Protein AF-A0A9E0ZKR3-F1 (afdb_monomer)

Solvent-accessible surface area (backbone atoms only — not comparable to full-atom values): 5680 Å² total; per-residue (Å²): 132,83,58,62,67,63,50,49,53,52,52,55,58,46,59,75,73,46,92,83,54,74,49,79,42,66,52,90,96,52,89,63,71,48,78,49,55,81,80,74,66,54,71,72,56,47,52,51,52,49,56,61,50,46,55,60,51,49,58,48,50,38,58,77,69,65,58,80,54,66,69,66,48,47,55,51,50,52,52,52,51,52,52,52,53,49,60,69,69,67,68,126

Mean predicted aligned error: 5.06 Å

Radius of gyration: 15.45 Å; Cα contacts (8 Å, |Δi|>4): 37; chains: 1; bounding box: 32×39×39 Å

Sequence (92 aa):
MMDLDKFGEFMNDFLKKEEVCMLVKLPEGTLEAEVEDNIGAGSVMQFYFLIQAFESIGKQMRSDMEIKEKNDWELVVDGLLKMLRKDLLEVE

Nearest PDB structures (foldseek):
  5dym-assembly1_A-2  TM=3.040E-01  e=4.730E+00  Clostridioides difficile R20291

Structure (mmCIF, N/CA/C/O backbone):
data_AF-A0A9E0ZKR3-F1
#
_entry.id   AF-A0A9E0ZKR3-F1
#
loop_
_atom_site.group_PDB
_atom_site.id
_atom_site.type_symbol
_atom_site.label_atom_id
_atom_site.label_alt_id
_atom_site.label_comp_id
_atom_site.label_asym_id
_atom_site.label_entity_id
_atom_site.label_seq_id
_atom_site.pdbx_PDB_ins_code
_atom_site.Cartn_x
_atom_site.Cartn_y
_atom_site.Cartn_z
_atom_site.occupancy
_atom_site.B_iso_or_equiv
_atom_site.auth_seq_id
_atom_site.auth_comp_id
_atom_site.auth_asym_id
_atom_site.auth_atom_id
_atom_site.pdbx_PDB_model_num
ATOM 1 N N . MET A 1 1 ? 3.959 -17.884 16.365 1.00 53.41 1 MET A N 1
ATOM 2 C CA . MET A 1 1 ? 4.351 -17.125 15.161 1.00 53.41 1 MET A CA 1
ATOM 3 C C . MET A 1 1 ? 3.223 -17.299 14.165 1.00 53.41 1 MET A C 1
ATOM 5 O O . MET A 1 1 ? 2.789 -18.432 13.995 1.00 53.41 1 MET A O 1
ATOM 9 N N . MET A 1 2 ? 2.661 -16.211 13.641 1.00 57.72 2 MET A N 1
ATOM 10 C CA . MET A 1 2 ? 1.574 -16.300 12.664 1.00 57.72 2 MET A CA 1
ATOM 11 C C . MET A 1 2 ? 2.147 -16.878 11.368 1.00 57.72 2 MET A C 1
ATOM 13 O O . MET A 1 2 ? 3.216 -16.451 10.937 1.00 57.72 2 MET A O 1
ATOM 17 N N . ASP A 1 3 ? 1.483 -17.875 10.796 1.00 82.75 3 ASP A N 1
ATOM 18 C CA . ASP A 1 3 ? 1.827 -18.394 9.474 1.00 82.75 3 ASP A CA 1
ATOM 19 C C . ASP A 1 3 ? 1.383 -17.345 8.444 1.00 82.75 3 ASP A C 1
ATOM 21 O O . ASP A 1 3 ? 0.191 -17.222 8.153 1.00 82.75 3 ASP A O 1
ATOM 25 N N . LEU A 1 4 ? 2.328 -16.507 8.005 1.00 77.88 4 LEU A N 1
ATOM 26 C CA . LEU A 1 4 ? 2.055 -15.362 7.132 1.00 77.88 4 LEU A CA 1
ATOM 27 C C . LEU A 1 4 ? 1.515 -15.792 5.766 1.00 77.88 4 LEU A C 1
ATOM 29 O O . LEU A 1 4 ? 0.716 -15.059 5.187 1.00 77.88 4 LEU A O 1
ATOM 33 N N . ASP A 1 5 ? 1.883 -16.984 5.296 1.00 79.88 5 ASP A N 1
ATOM 34 C CA . ASP A 1 5 ? 1.398 -17.518 4.026 1.00 79.88 5 ASP A CA 1
ATOM 35 C C . ASP A 1 5 ? -0.096 -17.844 4.134 1.00 79.88 5 ASP A C 1
ATOM 37 O O . ASP A 1 5 ? -0.906 -17.344 3.352 1.00 79.88 5 ASP A O 1
ATOM 41 N N . LYS A 1 6 ? -0.498 -18.574 5.185 1.00 84.06 6 LYS A N 1
ATOM 42 C CA . LYS A 1 6 ? -1.922 -18.859 5.449 1.00 84.06 6 LYS A CA 1
ATOM 43 C C . LYS A 1 6 ? -2.732 -17.600 5.745 1.00 84.06 6 LYS A C 1
ATOM 45 O O . LYS A 1 6 ? -3.897 -17.512 5.360 1.00 84.06 6 LYS A O 1
ATOM 50 N N . PHE A 1 7 ? -2.136 -16.631 6.440 1.00 83.38 7 PHE A N 1
ATOM 51 C CA . PHE A 1 7 ? -2.767 -15.334 6.669 1.00 83.38 7 PHE A CA 1
ATOM 52 C C . PHE A 1 7 ? -3.007 -14.605 5.341 1.00 83.38 7 PHE A C 1
ATOM 54 O O . PHE A 1 7 ? -4.108 -14.114 5.103 1.00 83.38 7 PHE A O 1
ATOM 61 N N . GLY A 1 8 ? -2.018 -14.599 4.445 1.00 83.12 8 GLY A N 1
ATOM 62 C CA . GLY A 1 8 ? -2.144 -14.010 3.118 1.00 83.12 8 GLY A CA 1
ATOM 63 C C . GLY A 1 8 ? -3.229 -14.673 2.269 1.00 83.12 8 GLY A C 1
ATOM 64 O O . GLY A 1 8 ? -4.028 -13.974 1.653 1.00 83.12 8 GLY A O 1
ATOM 65 N N . GLU A 1 9 ? -3.313 -16.003 2.269 1.00 87.06 9 GLU A N 1
ATOM 66 C CA . GLU A 1 9 ? -4.381 -16.734 1.571 1.00 87.06 9 GLU A CA 1
ATOM 67 C C . GLU A 1 9 ? -5.773 -16.354 2.090 1.00 87.06 9 GLU A C 1
ATOM 69 O O . GLU A 1 9 ? -6.659 -16.016 1.302 1.00 87.06 9 GLU A O 1
ATOM 74 N N . PHE A 1 10 ? -5.949 -16.332 3.413 1.00 87.06 10 PHE A N 1
ATOM 75 C CA . PHE A 1 10 ? -7.208 -15.930 4.039 1.00 87.06 10 PHE A CA 1
ATOM 76 C C . PHE A 1 10 ? -7.608 -14.497 3.663 1.00 87.06 10 PHE A C 1
ATOM 78 O O . PHE A 1 10 ? -8.756 -14.246 3.294 1.00 87.06 10 PHE A O 1
ATOM 85 N N . MET A 1 11 ? -6.660 -13.561 3.723 1.00 86.38 11 MET A N 1
ATOM 86 C CA . MET A 1 11 ? -6.910 -12.158 3.400 1.00 86.38 11 MET A CA 1
ATOM 87 C C . MET A 1 11 ? -7.253 -11.953 1.921 1.00 86.38 11 MET A C 1
ATOM 89 O O . MET A 1 11 ? -8.145 -11.169 1.598 1.00 86.38 11 MET A O 1
ATOM 93 N N . ASN A 1 12 ? -6.604 -12.694 1.022 1.00 85.19 12 ASN A N 1
ATOM 94 C CA . ASN A 1 12 ? -6.946 -12.697 -0.400 1.00 85.19 12 ASN A CA 1
ATOM 95 C C . ASN A 1 12 ? -8.382 -13.178 -0.639 1.00 85.19 12 ASN A C 1
ATOM 97 O O . ASN A 1 12 ? -9.105 -12.597 -1.446 1.00 85.19 12 ASN A O 1
ATOM 101 N N . ASP A 1 13 ? -8.813 -14.230 0.053 1.00 88.81 13 ASP A N 1
ATOM 102 C CA . ASP A 1 13 ? -10.179 -14.737 -0.071 1.00 88.81 13 ASP A CA 1
ATOM 103 C C . ASP A 1 13 ? -11.222 -13.802 0.547 1.00 88.81 13 ASP A C 1
ATOM 105 O O . ASP A 1 13 ? -12.342 -13.723 0.036 1.00 88.81 13 ASP A O 1
ATOM 109 N N . PHE A 1 14 ? -10.860 -13.077 1.606 1.00 88.12 14 PHE A N 1
ATOM 110 C CA . PHE A 1 14 ? -11.678 -12.014 2.185 1.00 88.12 14 PHE A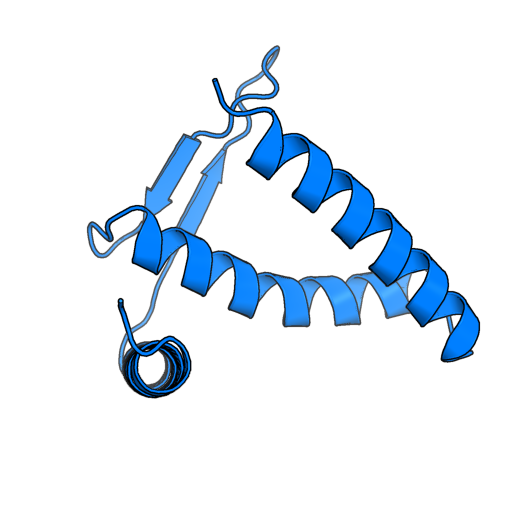 CA 1
ATOM 111 C C . PHE A 1 14 ? -11.888 -10.865 1.187 1.00 88.12 14 PHE A C 1
ATOM 113 O O . PHE A 1 14 ? -13.027 -10.527 0.871 1.00 88.12 14 PHE A O 1
ATOM 120 N N . LEU A 1 15 ? -10.808 -10.333 0.605 1.00 86.44 15 LEU A N 1
ATOM 121 C CA . LEU A 1 15 ? -10.850 -9.207 -0.341 1.00 86.44 15 LEU A CA 1
ATOM 122 C C . LEU A 1 15 ? -11.595 -9.507 -1.648 1.00 86.44 15 LEU A C 1
ATOM 124 O O . LEU A 1 15 ? -12.045 -8.594 -2.330 1.00 86.44 15 LEU A O 1
ATOM 128 N N . LYS A 1 16 ? -11.740 -10.783 -2.019 1.00 88.06 16 LYS A N 1
ATOM 129 C CA . LYS A 1 16 ? -12.565 -11.183 -3.172 1.00 88.06 16 LYS A CA 1
ATOM 130 C C . LYS A 1 16 ? -14.067 -11.120 -2.893 1.00 88.06 16 LYS A C 1
ATOM 132 O O . LYS A 1 16 ? -14.848 -11.170 -3.840 1.00 88.06 16 LYS A O 1
ATOM 137 N N . LYS A 1 17 ? -14.471 -11.124 -1.622 1.00 90.56 17 LYS A N 1
ATOM 138 C CA . LYS A 1 17 ? -15.874 -11.217 -1.195 1.00 90.56 17 LYS A CA 1
ATOM 139 C C . LYS A 1 17 ? -16.392 -9.906 -0.629 1.00 90.56 17 LYS A C 1
ATOM 141 O O . LYS A 1 17 ? -17.566 -9.608 -0.809 1.00 90.56 17 LYS A O 1
ATOM 146 N N . GLU A 1 18 ? -15.518 -9.152 0.024 1.00 88.38 18 GLU A N 1
ATOM 147 C CA . GLU A 1 18 ? -15.864 -7.921 0.719 1.00 88.38 18 GLU A CA 1
ATOM 148 C C . GLU A 1 18 ? -15.259 -6.706 0.016 1.00 88.38 18 GLU A C 1
ATOM 150 O O . GLU A 1 18 ? -14.100 -6.718 -0.401 1.00 88.38 18 GLU A O 1
ATOM 155 N N . GLU A 1 19 ? -16.042 -5.634 -0.078 1.00 89.88 19 GLU A N 1
ATOM 156 C CA . GLU A 1 19 ? -15.544 -4.338 -0.524 1.00 89.88 19 GLU A CA 1
ATOM 157 C C . GLU A 1 19 ? -14.888 -3.614 0.655 1.00 89.88 19 GLU A C 1
ATOM 159 O O . GLU A 1 19 ? -15.544 -3.242 1.634 1.00 89.88 19 GLU A O 1
ATOM 164 N N . VAL A 1 20 ? -13.575 -3.411 0.554 1.00 90.38 20 VAL A N 1
ATOM 165 C CA . VAL A 1 20 ? -12.796 -2.665 1.541 1.00 90.38 20 VAL A CA 1
ATOM 166 C C . VAL A 1 20 ? -12.475 -1.287 0.988 1.00 90.38 20 VAL A C 1
ATOM 168 O O . VAL A 1 20 ? -11.773 -1.150 -0.013 1.00 90.38 20 VAL A O 1
ATOM 171 N N . CYS A 1 21 ? -12.944 -0.266 1.694 1.00 92.12 21 CYS A N 1
ATOM 172 C CA . CYS A 1 21 ? -12.637 1.130 1.432 1.00 92.12 21 CYS A CA 1
ATOM 173 C C . CYS A 1 21 ? -11.740 1.648 2.550 1.00 92.12 21 CYS A C 1
ATOM 175 O O . CYS A 1 21 ? -12.142 1.654 3.713 1.00 92.12 21 CYS A O 1
ATOM 177 N N . MET A 1 22 ? -10.546 2.107 2.181 1.00 92.88 22 MET A N 1
ATOM 178 C CA . MET A 1 22 ? -9.594 2.712 3.104 1.00 92.88 22 MET A CA 1
ATOM 179 C C . MET A 1 22 ? -9.337 4.161 2.717 1.00 92.88 22 MET A C 1
ATOM 181 O O . MET A 1 22 ? -9.047 4.466 1.560 1.00 92.88 22 MET A O 1
ATOM 185 N N . LEU A 1 23 ? -9.418 5.044 3.704 1.00 94.00 23 LEU A N 1
ATOM 186 C CA . LEU A 1 23 ? -9.077 6.447 3.578 1.00 94.00 23 LEU A CA 1
ATOM 187 C C . LEU A 1 23 ? -7.805 6.713 4.377 1.00 94.00 23 LEU A C 1
ATOM 189 O O . LEU A 1 23 ? -7.806 6.647 5.604 1.00 94.00 23 LEU A O 1
ATOM 193 N N . VAL A 1 24 ? -6.727 7.023 3.659 1.00 92.75 24 VAL A N 1
ATOM 194 C CA . VAL A 1 24 ? -5.464 7.485 4.241 1.00 92.75 24 VAL A CA 1
ATOM 195 C C . VAL A 1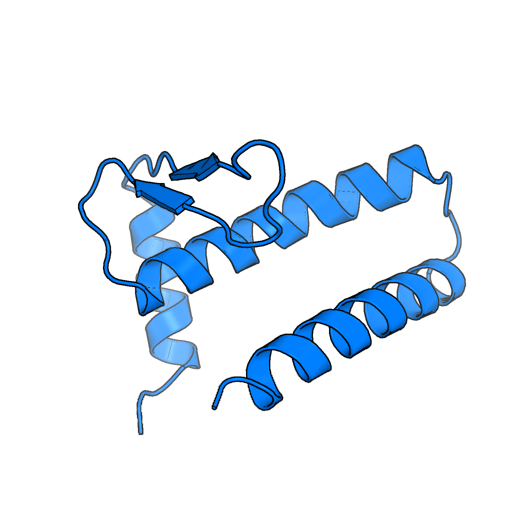 24 ? -5.424 9.002 4.119 1.00 92.75 24 VAL A C 1
ATOM 197 O O . VAL A 1 24 ? -5.428 9.537 3.009 1.00 92.75 24 VAL A O 1
ATOM 200 N N . LYS A 1 25 ? -5.407 9.702 5.252 1.00 94.25 25 LYS A N 1
ATOM 201 C CA . LYS A 1 25 ? -5.278 11.161 5.314 1.00 94.25 25 LYS A CA 1
ATOM 202 C C . LYS A 1 25 ? -3.877 11.503 5.800 1.00 94.25 25 LYS A C 1
ATOM 204 O O . LYS A 1 25 ? -3.407 10.929 6.772 1.00 94.25 25 LYS A O 1
ATOM 209 N N . LEU A 1 26 ? -3.240 12.463 5.142 1.00 93.75 26 LEU A N 1
ATOM 210 C CA . LEU A 1 26 ? -2.056 13.153 5.650 1.00 93.75 26 LEU A CA 1
ATOM 211 C C . LEU A 1 26 ? -2.503 14.572 6.010 1.00 93.75 26 LEU A C 1
ATOM 213 O O . LEU A 1 26 ? -2.669 15.389 5.097 1.00 93.75 26 LEU A O 1
ATOM 217 N N . PRO A 1 27 ? -2.806 14.855 7.289 1.00 93.12 27 PRO A N 1
ATOM 218 C CA . PRO A 1 27 ? -3.244 16.181 7.693 1.00 93.12 27 PRO A CA 1
ATOM 219 C C . PRO A 1 27 ? -2.186 17.246 7.373 1.00 93.12 27 PRO A C 1
ATOM 221 O O . PRO A 1 27 ? -0.984 16.980 7.321 1.00 93.12 27 PRO A O 1
ATOM 224 N N . GLU A 1 28 ? -2.637 18.476 7.132 1.00 94.75 28 GLU A N 1
ATOM 225 C CA . GLU A 1 28 ? -1.732 19.573 6.791 1.00 94.75 28 GLU A CA 1
ATOM 226 C C . GLU A 1 28 ? -0.714 19.813 7.914 1.00 94.75 28 GLU A C 1
ATOM 228 O O . GLU A 1 28 ? -1.061 19.887 9.093 1.00 94.75 28 GLU A O 1
ATOM 233 N N . GLY A 1 29 ? 0.559 19.952 7.538 1.00 93.50 29 GLY A N 1
ATOM 234 C CA . GLY A 1 29 ? 1.639 20.243 8.480 1.00 93.50 29 GLY A CA 1
ATOM 235 C C . GLY A 1 29 ? 2.163 19.036 9.264 1.00 93.50 29 GLY A C 1
ATOM 236 O O . GLY A 1 29 ? 3.022 19.230 10.122 1.00 93.50 29 GLY A O 1
ATOM 237 N N . THR A 1 30 ? 1.709 17.813 8.969 1.00 88.50 30 THR A N 1
ATOM 238 C CA . THR A 1 30 ? 2.231 16.578 9.576 1.00 88.50 30 THR A CA 1
ATOM 239 C C . THR A 1 30 ? 2.644 15.540 8.525 1.00 88.50 30 THR A C 1
ATOM 241 O O . THR A 1 30 ? 2.217 15.584 7.372 1.00 88.50 30 THR A O 1
ATOM 244 N N . LEU A 1 31 ? 3.520 14.618 8.932 1.00 83.56 31 LEU A N 1
ATOM 245 C CA . LEU A 1 31 ? 3.864 13.396 8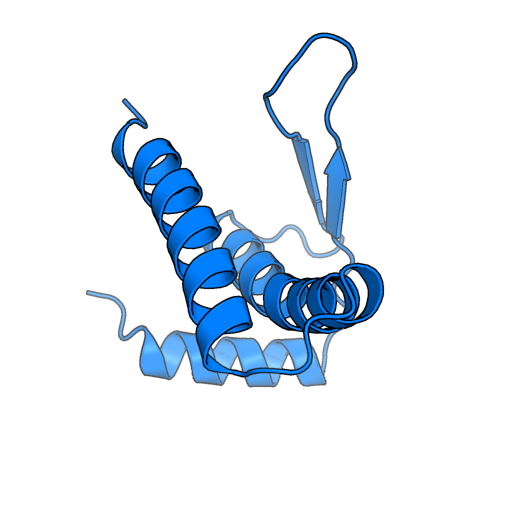.192 1.00 83.56 31 LEU A CA 1
ATOM 246 C C . LEU A 1 31 ? 3.167 12.155 8.775 1.00 83.56 31 LEU A C 1
ATOM 248 O O . LEU A 1 31 ? 3.328 11.056 8.251 1.00 83.56 31 LEU A O 1
ATOM 252 N N . GLU A 1 32 ? 2.405 12.323 9.856 1.00 87.12 32 GLU A N 1
ATOM 253 C CA . GLU A 1 32 ? 1.620 11.256 10.467 1.00 87.12 32 GLU A CA 1
ATOM 254 C C . GLU A 1 32 ? 0.340 11.030 9.664 1.00 87.12 32 GLU A C 1
ATOM 256 O O . GLU A 1 32 ? -0.435 11.957 9.424 1.00 87.12 32 GLU A O 1
ATOM 261 N N . ALA A 1 33 ? 0.129 9.787 9.238 1.00 89.50 33 ALA A N 1
ATOM 262 C CA . ALA A 1 33 ? -1.061 9.400 8.504 1.00 89.50 33 ALA A CA 1
ATOM 263 C C . ALA A 1 33 ? -2.183 8.967 9.456 1.00 89.50 33 ALA A C 1
ATOM 265 O O . ALA A 1 33 ? -1.967 8.167 10.366 1.00 89.50 33 ALA A O 1
ATOM 266 N N . GLU A 1 34 ? -3.400 9.427 9.186 1.00 91.56 34 GLU A N 1
ATOM 267 C CA . GLU A 1 34 ? -4.620 8.881 9.776 1.00 91.56 34 GLU A CA 1
ATOM 268 C C . GLU A 1 34 ? -5.210 7.848 8.814 1.00 91.56 34 GLU A C 1
ATOM 270 O O . GLU A 1 34 ? -5.376 8.121 7.621 1.00 91.56 34 GLU A O 1
ATOM 275 N N . VAL A 1 35 ? -5.527 6.658 9.327 1.00 92.50 35 VAL A N 1
ATOM 276 C CA . VAL A 1 35 ? -6.082 5.556 8.533 1.00 92.50 35 VAL A CA 1
ATOM 277 C C . VAL A 1 35 ? -7.464 5.198 9.063 1.00 92.50 35 VAL A C 1
ATOM 279 O O . VAL A 1 35 ? -7.615 4.784 10.211 1.00 92.50 35 VAL A O 1
ATOM 282 N N . GLU A 1 36 ? -8.467 5.345 8.204 1.00 93.00 36 GLU A N 1
ATOM 283 C CA . GLU A 1 36 ? -9.851 4.938 8.447 1.00 93.00 36 GLU A CA 1
ATOM 284 C C . GLU A 1 36 ? -10.253 3.866 7.430 1.00 93.00 36 GLU A C 1
ATOM 286 O O . GLU A 1 36 ? -9.873 3.935 6.259 1.00 93.00 36 GLU A O 1
ATOM 291 N N . ASP A 1 37 ? -11.056 2.892 7.853 1.00 93.62 37 ASP A N 1
ATOM 292 C CA . ASP A 1 37 ? -11.626 1.886 6.961 1.00 93.62 37 ASP A CA 1
ATOM 293 C C . ASP A 1 37 ? -13.085 1.570 7.313 1.00 93.62 37 ASP A C 1
ATOM 295 O O . ASP A 1 37 ? -13.549 1.794 8.433 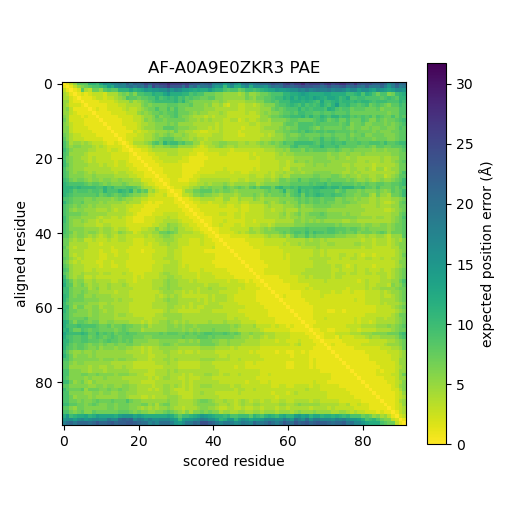1.00 93.62 37 ASP A O 1
ATOM 299 N N . ASN A 1 38 ? -13.829 1.066 6.329 1.00 93.69 38 ASN A N 1
ATOM 300 C CA . ASN A 1 38 ? -15.266 0.810 6.442 1.00 93.69 38 ASN A CA 1
ATOM 301 C C . ASN A 1 38 ? -15.632 -0.448 7.247 1.00 93.69 38 ASN A C 1
ATOM 303 O O . ASN A 1 38 ? -16.815 -0.655 7.518 1.00 93.69 38 ASN A O 1
ATOM 307 N N . ILE A 1 39 ? -14.660 -1.290 7.608 1.00 91.56 39 ILE A N 1
ATOM 308 C CA . ILE A 1 39 ? -14.902 -2.573 8.282 1.00 91.56 39 ILE A CA 1
ATOM 309 C C . ILE A 1 39 ? -14.379 -2.603 9.725 1.00 91.56 39 ILE A C 1
ATOM 311 O O . ILE A 1 39 ? -14.533 -3.614 10.409 1.00 91.56 39 ILE A O 1
ATOM 315 N N . GLY A 1 40 ? -13.783 -1.505 10.201 1.00 89.56 40 GLY A N 1
ATOM 316 C CA . GLY A 1 40 ? -13.160 -1.427 11.521 1.00 89.56 40 GLY A CA 1
ATOM 317 C C . GLY A 1 40 ? -11.974 -2.381 11.659 1.00 89.56 40 GLY A C 1
ATOM 318 O O . GLY A 1 40 ? -11.803 -3.011 12.706 1.00 89.56 40 GLY A O 1
ATOM 319 N N . ALA A 1 41 ? -11.194 -2.545 10.592 1.00 87.31 41 ALA A N 1
ATOM 320 C CA . ALA A 1 41 ? -10.045 -3.429 10.568 1.00 87.31 41 ALA A CA 1
ATOM 321 C C . ALA A 1 41 ? -8.967 -2.967 11.557 1.00 87.31 41 ALA A C 1
ATOM 323 O O . ALA A 1 41 ? -8.634 -1.792 11.669 1.00 87.31 41 ALA A O 1
ATOM 324 N N . GLY A 1 42 ? -8.360 -3.925 12.258 1.00 88.75 42 GLY A N 1
ATOM 325 C CA . GLY A 1 42 ? -7.143 -3.655 13.021 1.00 88.75 42 GLY A CA 1
ATOM 326 C C . GLY A 1 42 ? -5.941 -3.397 12.104 1.00 88.75 42 GLY A C 1
ATOM 327 O O . GLY A 1 42 ? -5.929 -3.808 10.940 1.00 88.75 42 GLY A O 1
ATOM 328 N N . SER A 1 43 ? -4.884 -2.806 12.665 1.00 88.50 43 SER A N 1
ATOM 329 C CA . SER A 1 43 ? -3.670 -2.392 11.941 1.00 88.50 43 SER A CA 1
ATOM 330 C C . SER A 1 43 ? -3.024 -3.490 11.086 1.00 88.50 43 SER A C 1
ATOM 332 O O . SER A 1 43 ? -2.507 -3.210 10.009 1.00 88.50 43 SER A O 1
ATOM 334 N N . VAL A 1 44 ? -3.097 -4.755 11.511 1.00 86.56 44 VAL A N 1
ATOM 335 C CA . VAL A 1 44 ? -2.566 -5.901 10.748 1.00 86.56 44 VAL A CA 1
ATOM 336 C C . VAL A 1 44 ? -3.290 -6.078 9.409 1.00 86.56 44 VAL A C 1
ATOM 338 O O . VAL A 1 44 ? -2.652 -6.278 8.377 1.00 86.56 44 VAL A O 1
ATOM 341 N N . MET A 1 45 ? -4.622 -5.995 9.413 1.00 89.06 45 MET A N 1
ATOM 342 C CA . MET A 1 45 ? -5.424 -6.114 8.194 1.00 89.06 45 MET A CA 1
ATOM 343 C C . MET A 1 45 ? -5.296 -4.857 7.337 1.00 89.06 45 MET A C 1
ATOM 345 O O . MET A 1 45 ? -5.127 -4.971 6.127 1.00 89.06 45 MET A O 1
ATOM 349 N N . GLN A 1 46 ? -5.288 -3.676 7.963 1.00 90.50 46 GLN A N 1
ATOM 350 C CA . GLN A 1 46 ? -5.064 -2.413 7.260 1.00 90.50 46 GLN A CA 1
ATOM 351 C C . GLN A 1 46 ? -3.724 -2.420 6.505 1.00 90.50 46 GLN A C 1
ATOM 353 O O . GLN A 1 46 ? -3.675 -2.105 5.318 1.00 90.50 46 GLN A O 1
A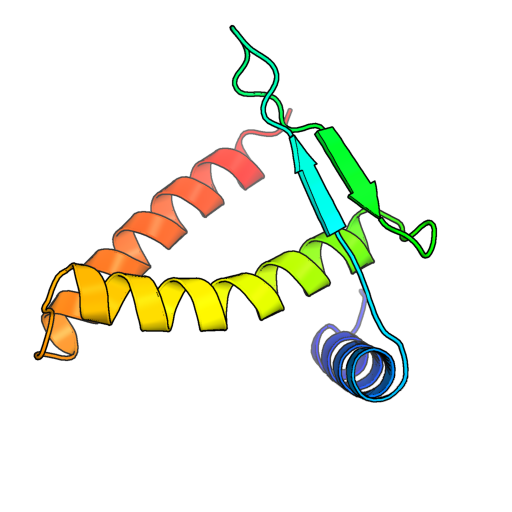TOM 358 N N . PHE A 1 47 ? -2.644 -2.873 7.146 1.00 87.81 47 PHE A N 1
ATOM 359 C CA . PHE A 1 47 ? -1.340 -3.005 6.497 1.00 87.81 47 PHE A CA 1
ATOM 360 C C . PHE A 1 47 ? -1.373 -3.980 5.313 1.00 87.81 47 PHE A C 1
ATOM 362 O O . PHE A 1 47 ? -0.806 -3.699 4.258 1.00 87.81 47 PHE A O 1
ATOM 369 N N . TYR A 1 48 ? -2.088 -5.100 5.444 1.00 88.31 48 TYR A N 1
ATOM 370 C CA . TYR A 1 48 ? -2.265 -6.036 4.335 1.00 88.31 48 TYR A CA 1
ATOM 371 C C . TYR A 1 48 ? -3.002 -5.400 3.146 1.00 88.31 48 TYR A C 1
ATOM 373 O O . TYR A 1 48 ? -2.592 -5.572 1.998 1.00 88.31 48 TYR A O 1
ATOM 381 N N . PHE A 1 49 ? -4.063 -4.632 3.403 1.00 89.38 49 PHE A N 1
ATOM 382 C CA . PHE A 1 49 ? -4.794 -3.917 2.355 1.00 89.38 49 PHE A CA 1
ATOM 383 C C . PHE A 1 49 ? -3.908 -2.896 1.637 1.00 89.38 49 PHE A C 1
ATOM 385 O O . PHE A 1 49 ? -3.948 -2.812 0.409 1.00 89.38 49 PHE A O 1
ATOM 392 N N . LEU A 1 50 ? -3.052 -2.184 2.376 1.00 89.44 50 LEU A N 1
ATOM 393 C CA . LEU A 1 50 ? -2.071 -1.276 1.786 1.00 89.44 50 LEU A CA 1
ATOM 394 C C . LEU A 1 50 ? -1.098 -2.019 0.864 1.00 89.44 50 LEU A C 1
ATOM 396 O O . LEU A 1 50 ? -0.874 -1.555 -0.248 1.00 89.44 50 LEU A O 1
ATOM 400 N N . ILE A 1 51 ? -0.572 -3.187 1.260 1.00 87.31 51 ILE A N 1
ATOM 401 C CA . ILE A 1 51 ? 0.309 -4.007 0.400 1.00 87.31 51 ILE A CA 1
ATOM 402 C C . ILE A 1 51 ? -0.380 -4.371 -0.923 1.00 87.31 51 ILE A C 1
ATOM 404 O O . ILE A 1 51 ? 0.231 -4.265 -1.986 1.00 87.31 51 ILE A O 1
ATOM 408 N N . GLN A 1 52 ? -1.654 -4.763 -0.874 1.00 86.19 52 GLN A N 1
ATOM 409 C CA . GLN A 1 52 ? -2.426 -5.084 -2.079 1.00 86.19 52 GLN A CA 1
ATOM 410 C C . GLN A 1 52 ? -2.634 -3.845 -2.968 1.00 86.19 52 GLN A C 1
ATOM 412 O O . GLN A 1 52 ? -2.481 -3.909 -4.190 1.00 86.19 52 GLN A O 1
ATOM 417 N N . ALA A 1 53 ? -2.910 -2.684 -2.367 1.00 88.19 53 ALA A N 1
ATOM 418 C CA . ALA A 1 53 ? -3.012 -1.420 -3.093 1.00 88.19 53 ALA A CA 1
ATOM 419 C C . ALA A 1 53 ? -1.667 -0.988 -3.715 1.00 88.19 53 ALA A C 1
ATOM 421 O O . ALA A 1 53 ? -1.646 -0.492 -4.846 1.00 88.19 53 ALA A O 1
ATOM 422 N N . PHE A 1 54 ? -0.544 -1.229 -3.028 1.00 88.62 54 PHE A N 1
ATOM 423 C CA . PHE A 1 54 ? 0.806 -0.907 -3.501 1.00 88.62 54 PHE A CA 1
ATOM 424 C C . PHE A 1 54 ? 1.144 -1.582 -4.830 1.00 88.62 54 PHE A C 1
ATOM 426 O O . PHE A 1 54 ? 1.814 -0.962 -5.653 1.00 88.62 54 PHE A O 1
ATOM 433 N N . GLU A 1 55 ? 0.673 -2.806 -5.089 1.00 87.06 55 GLU A N 1
ATOM 434 C CA . GLU A 1 55 ? 0.900 -3.456 -6.386 1.00 87.06 55 GLU A CA 1
ATOM 435 C C . GLU A 1 55 ? 0.268 -2.649 -7.532 1.00 87.06 55 GLU A C 1
ATOM 437 O O . GLU A 1 55 ? 0.904 -2.405 -8.563 1.00 87.06 55 GLU A O 1
ATOM 442 N N . SER A 1 56 ? -0.977 -2.205 -7.344 1.00 89.25 56 SER A N 1
ATOM 443 C CA . SER A 1 56 ? -1.711 -1.426 -8.347 1.00 89.25 56 SER A CA 1
ATOM 444 C C . SER A 1 56 ? -1.083 -0.047 -8.553 1.00 89.25 56 SER A C 1
ATOM 446 O O . SER A 1 56 ? -0.832 0.351 -9.692 1.00 89.25 56 SER A O 1
ATOM 448 N N . ILE A 1 57 ? -0.750 0.645 -7.457 1.00 92.31 57 ILE A N 1
ATOM 449 C CA . ILE A 1 57 ? -0.070 1.947 -7.491 1.00 92.31 57 ILE A CA 1
ATOM 450 C C . ILE A 1 57 ? 1.302 1.814 -8.153 1.00 92.31 57 ILE A C 1
ATOM 452 O O . ILE A 1 57 ? 1.645 2.618 -9.012 1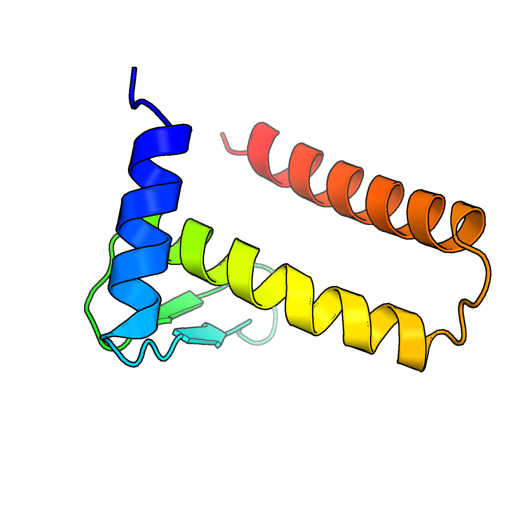.00 92.31 57 ILE A O 1
ATOM 456 N N . GLY A 1 58 ? 2.074 0.780 -7.816 1.00 92.44 58 GLY A N 1
ATOM 457 C CA . GLY A 1 58 ? 3.397 0.537 -8.384 1.00 92.44 58 GLY A CA 1
ATOM 458 C C . GLY A 1 58 ? 3.352 0.316 -9.896 1.00 92.44 58 GLY A C 1
ATOM 459 O O . GLY A 1 58 ? 4.155 0.895 -10.625 1.00 92.44 58 GLY A O 1
ATOM 460 N N . LYS A 1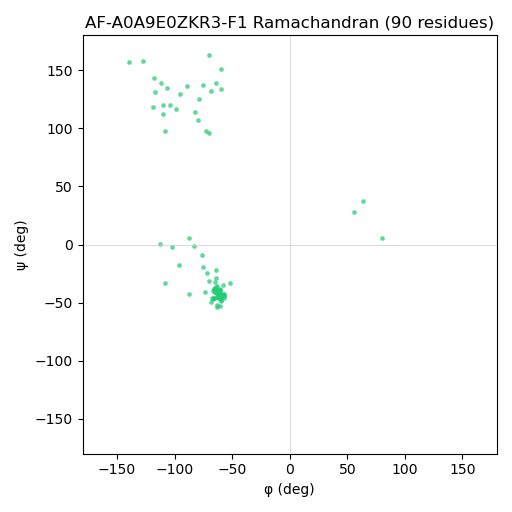 59 ? 2.384 -0.464 -10.398 1.00 91.62 59 LYS A N 1
ATOM 461 C CA . LYS A 1 59 ? 2.183 -0.641 -11.848 1.00 91.62 59 LYS A CA 1
ATOM 462 C C . LYS A 1 59 ? 1.881 0.684 -12.548 1.00 91.62 59 LYS A C 1
ATOM 464 O O . LYS A 1 59 ? 2.458 0.944 -13.604 1.00 91.62 59 LYS A O 1
ATOM 469 N N . GLN A 1 60 ? 1.021 1.516 -11.960 1.00 95.44 60 GLN A N 1
ATOM 470 C CA . GLN A 1 60 ? 0.711 2.837 -12.505 1.00 95.44 60 GLN A CA 1
ATOM 471 C C . GLN A 1 60 ? 1.933 3.762 -12.456 1.00 95.44 60 GLN A C 1
ATOM 473 O O . GLN A 1 60 ? 2.296 4.339 -13.472 1.00 95.44 60 GLN A O 1
ATOM 478 N N . MET A 1 61 ? 2.640 3.810 -11.325 1.00 95.88 61 MET A N 1
ATOM 479 C CA . MET A 1 61 ? 3.846 4.616 -11.144 1.00 95.88 61 MET A CA 1
ATOM 480 C C . MET A 1 61 ? 4.925 4.259 -12.171 1.00 95.88 61 MET A C 1
ATOM 482 O O . MET A 1 61 ? 5.531 5.146 -12.765 1.00 95.88 61 MET A O 1
ATOM 486 N N . ARG A 1 62 ? 5.132 2.964 -12.448 1.00 95.94 62 ARG A N 1
ATOM 487 C CA . ARG A 1 62 ? 6.043 2.522 -13.512 1.00 95.94 62 ARG A CA 1
ATOM 488 C C . ARG A 1 62 ? 5.655 3.101 -14.872 1.00 95.94 62 ARG A C 1
ATOM 490 O O . ARG A 1 62 ? 6.535 3.499 -15.634 1.00 95.94 62 ARG A O 1
ATOM 497 N N . SER A 1 63 ? 4.356 3.112 -15.174 1.00 95.81 63 SER A N 1
ATOM 498 C CA . SER A 1 63 ? 3.821 3.679 -16.411 1.00 95.81 63 SER A CA 1
ATOM 499 C C . SER A 1 63 ? 4.031 5.192 -16.468 1.00 95.81 63 SER A C 1
ATOM 501 O O . SER A 1 63 ? 4.505 5.688 -17.484 1.00 95.81 63 SER A O 1
ATOM 503 N N . ASP A 1 64 ? 3.729 5.907 -15.384 1.00 96.50 64 ASP A N 1
ATOM 504 C CA . ASP A 1 64 ? 3.850 7.368 -15.296 1.00 96.50 64 ASP A CA 1
ATOM 505 C C . ASP A 1 64 ? 5.309 7.836 -15.400 1.00 96.50 64 ASP A C 1
ATOM 507 O O . ASP A 1 64 ? 5.592 8.897 -15.949 1.00 96.50 64 ASP A O 1
ATOM 511 N N . MET A 1 65 ? 6.248 7.025 -14.905 1.00 94.75 65 MET A N 1
ATOM 512 C CA . MET A 1 65 ? 7.692 7.254 -15.028 1.00 94.75 65 MET A CA 1
ATOM 513 C C . MET A 1 65 ? 8.274 6.776 -16.368 1.00 94.75 65 MET A C 1
ATOM 515 O O . MET A 1 65 ? 9.478 6.893 -16.584 1.00 94.75 65 MET A O 1
ATOM 519 N N . GLU A 1 66 ? 7.449 6.197 -17.245 1.00 96.31 66 GLU A N 1
ATOM 520 C CA . GLU A 1 66 ? 7.839 5.659 -18.553 1.00 96.31 66 GLU A CA 1
ATOM 521 C C . GLU A 1 66 ? 8.961 4.596 -18.499 1.00 96.31 66 GLU A C 1
ATOM 523 O O . GLU A 1 66 ? 9.708 4.395 -19.463 1.00 96.31 66 GLU A O 1
ATOM 528 N N . ILE A 1 67 ? 9.072 3.859 -17.386 1.00 94.62 67 ILE A N 1
ATOM 529 C CA . ILE A 1 67 ? 10.134 2.864 -17.180 1.00 94.62 67 ILE A CA 1
ATOM 530 C C . ILE A 1 67 ? 9.792 1.561 -17.909 1.00 94.62 67 ILE A C 1
ATOM 532 O O . ILE A 1 67 ? 8.945 0.764 -17.483 1.00 94.62 67 ILE A O 1
ATOM 536 N N . LYS A 1 68 ? 10.503 1.303 -19.007 1.00 93.00 68 LYS A N 1
ATOM 537 C CA . LYS A 1 68 ? 10.315 0.100 -19.834 1.00 93.00 68 LYS A CA 1
ATOM 538 C C . LYS A 1 68 ? 11.156 -1.072 -19.350 1.00 93.00 68 LYS A C 1
ATOM 540 O O . LYS A 1 68 ? 10.638 -2.185 -19.249 1.00 93.00 68 LYS A O 1
ATOM 545 N N . GLU A 1 69 ? 12.409 -0.820 -18.995 1.00 95.56 69 GLU A N 1
ATOM 546 C CA . GLU A 1 69 ? 13.348 -1.865 -18.601 1.00 95.56 69 GLU A CA 1
ATOM 547 C C . GLU A 1 69 ? 13.060 -2.387 -17.192 1.00 95.56 69 GLU A C 1
ATOM 549 O O . GLU A 1 69 ? 12.772 -1.634 -16.262 1.00 95.56 69 GLU A O 1
ATOM 554 N N . LYS A 1 70 ? 13.134 -3.712 -17.023 1.00 93.44 70 LYS A N 1
ATOM 555 C CA . LYS A 1 70 ? 12.874 -4.356 -15.727 1.00 93.44 70 LYS A CA 1
ATOM 556 C C . LYS A 1 70 ? 13.908 -3.946 -14.678 1.00 93.44 70 LYS A C 1
ATOM 558 O O . LYS A 1 70 ? 13.526 -3.679 -13.548 1.00 93.44 70 LYS A O 1
ATOM 563 N N . ASN A 1 71 ? 15.181 -3.873 -15.063 1.00 95.81 71 ASN A N 1
ATOM 564 C CA . ASN A 1 71 ? 16.274 -3.556 -14.142 1.00 95.81 71 ASN A CA 1
ATOM 565 C C . ASN A 1 71 ? 16.143 -2.133 -13.576 1.00 95.81 71 ASN A C 1
ATOM 567 O O . ASN A 1 71 ? 16.366 -1.919 -12.390 1.00 95.81 71 ASN A O 1
ATOM 571 N N . ASP A 1 72 ? 15.718 -1.174 -14.401 1.00 95.31 72 ASP A N 1
ATOM 572 C CA . ASP A 1 72 ? 15.474 0.200 -13.952 1.00 95.31 72 ASP A CA 1
ATOM 573 C C . ASP A 1 72 ? 14.297 0.255 -12.969 1.00 95.31 72 ASP A C 1
ATOM 575 O O . ASP A 1 72 ? 14.344 0.969 -11.969 1.00 95.31 72 ASP A O 1
ATOM 579 N N . TRP A 1 73 ? 13.257 -0.552 -13.210 1.00 95.69 73 TRP A N 1
ATOM 580 C CA . TRP A 1 73 ? 12.137 -0.682 -12.279 1.00 95.69 73 TRP A CA 1
ATOM 581 C C . TRP A 1 73 ? 12.542 -1.345 -10.956 1.00 95.69 73 TRP A C 1
ATOM 583 O O . TRP A 1 73 ? 12.106 -0.902 -9.897 1.00 95.69 73 TRP A O 1
ATOM 593 N N . GLU A 1 74 ? 13.398 -2.369 -10.998 1.00 96.12 74 GLU A N 1
ATOM 594 C CA . GLU A 1 74 ? 13.934 -3.024 -9.797 1.00 96.12 74 GLU A CA 1
ATOM 595 C C . GLU A 1 74 ? 14.670 -2.023 -8.895 1.00 96.12 74 GLU A C 1
ATOM 597 O O . GLU A 1 74 ? 14.399 -1.983 -7.698 1.00 96.12 74 GLU A O 1
ATOM 602 N N . LEU A 1 75 ? 15.495 -1.134 -9.461 1.00 95.50 75 LEU A N 1
ATOM 603 C CA . LEU A 1 75 ? 16.189 -0.090 -8.693 1.00 95.50 75 LEU A CA 1
ATOM 604 C C . LEU A 1 75 ? 15.227 0.876 -7.983 1.00 95.50 75 LEU A C 1
ATOM 606 O O . LEU A 1 75 ? 15.485 1.290 -6.850 1.00 95.50 75 LEU A O 1
ATOM 610 N N . VAL A 1 76 ? 14.117 1.237 -8.633 1.00 94.38 76 VAL A N 1
ATOM 611 C CA . VAL A 1 76 ? 13.080 2.091 -8.033 1.00 94.38 76 VAL A CA 1
ATOM 612 C C . VAL A 1 76 ? 12.381 1.365 -6.886 1.00 94.38 76 VAL A C 1
ATOM 614 O O . VAL A 1 76 ? 12.240 1.931 -5.800 1.00 94.38 76 VAL A O 1
ATOM 617 N N . VAL A 1 77 ? 11.985 0.106 -7.097 1.00 94.50 77 VAL A N 1
ATOM 618 C CA . VAL A 1 77 ? 11.347 -0.721 -6.062 1.00 94.50 77 VAL A CA 1
ATOM 619 C C . VAL A 1 77 ? 12.276 -0.901 -4.860 1.00 94.50 77 VAL A C 1
ATOM 621 O O . VAL A 1 77 ? 11.844 -0.687 -3.729 1.00 94.50 77 VAL A O 1
ATOM 624 N N . ASP A 1 78 ? 13.554 -1.203 -5.080 1.00 95.56 78 ASP A N 1
ATOM 625 C CA . ASP A 1 78 ? 14.546 -1.340 -4.009 1.00 95.56 78 ASP A CA 1
ATOM 626 C C . ASP A 1 78 ? 14.709 -0.043 -3.204 1.00 95.56 78 ASP A C 1
ATOM 628 O O . ASP A 1 78 ? 14.816 -0.072 -1.974 1.00 95.56 78 ASP A O 1
ATOM 632 N N . GLY A 1 79 ? 14.685 1.110 -3.882 1.00 94.75 79 GLY A N 1
ATOM 633 C CA . GLY A 1 79 ? 14.695 2.425 -3.244 1.00 94.75 79 GLY A CA 1
ATOM 634 C C . GLY A 1 79 ? 13.493 2.638 -2.320 1.00 94.75 79 GLY A C 1
ATOM 635 O O . GLY A 1 79 ? 13.673 3.006 -1.156 1.00 94.75 79 GLY A O 1
ATOM 636 N N . LEU A 1 80 ? 12.283 2.344 -2.806 1.00 92.31 80 LEU A N 1
ATOM 637 C CA . LEU A 1 80 ? 11.046 2.447 -2.024 1.00 92.31 80 LEU A CA 1
ATOM 638 C C . LEU A 1 80 ? 11.048 1.502 -0.818 1.00 92.31 80 LEU A C 1
ATOM 640 O O . LEU A 1 80 ? 10.742 1.918 0.300 1.00 92.31 80 LEU A O 1
ATOM 644 N N . LEU A 1 81 ? 11.442 0.243 -1.020 1.00 92.38 81 LEU A N 1
ATOM 645 C CA . LEU A 1 81 ? 11.512 -0.752 0.050 1.00 92.38 81 LEU A CA 1
ATOM 646 C C . LEU A 1 81 ? 12.532 -0.363 1.119 1.00 92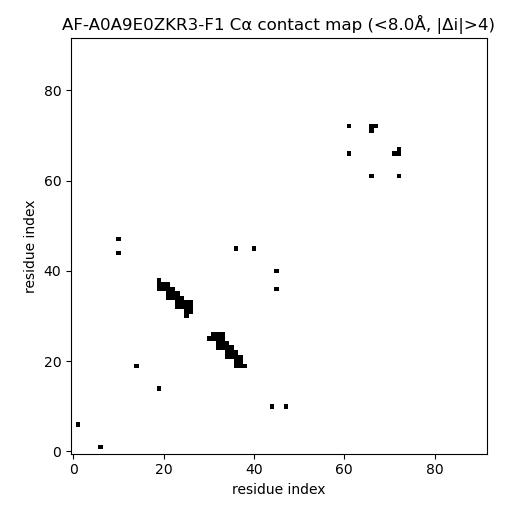.38 81 LEU A C 1
ATOM 648 O O . LEU A 1 81 ? 12.302 -0.602 2.304 1.00 92.38 81 LEU A O 1
ATOM 652 N N . LYS A 1 82 ? 13.649 0.259 0.731 1.00 94.06 82 LYS A N 1
ATOM 653 C CA . LYS A 1 82 ? 14.647 0.757 1.679 1.00 94.06 82 LYS A CA 1
ATOM 654 C C . LYS A 1 82 ? 14.098 1.886 2.551 1.00 94.06 82 LYS A C 1
ATOM 656 O O . LYS A 1 82 ? 14.392 1.890 3.744 1.00 94.06 82 LYS A O 1
ATOM 661 N N . MET A 1 83 ? 13.321 2.809 1.979 1.00 90.00 83 MET A N 1
ATOM 662 C CA . MET A 1 83 ? 12.647 3.870 2.739 1.00 90.00 83 MET A CA 1
ATOM 663 C C . MET A 1 83 ? 11.637 3.271 3.719 1.00 90.00 83 MET A C 1
ATOM 665 O O . MET A 1 83 ? 11.782 3.453 4.922 1.00 90.00 83 MET A O 1
ATOM 669 N N . LEU A 1 84 ? 10.716 2.439 3.223 1.00 88.50 84 LEU A N 1
ATOM 670 C CA . LEU A 1 84 ? 9.702 1.788 4.052 1.00 88.50 84 LEU A CA 1
ATOM 671 C C . LEU A 1 84 ? 10.322 0.965 5.188 1.00 88.50 84 LEU A C 1
ATOM 673 O O . LEU A 1 84 ? 9.884 1.035 6.331 1.00 88.50 84 LEU A O 1
ATOM 677 N N . ARG A 1 85 ? 11.367 0.183 4.893 1.00 90.75 85 ARG A N 1
ATOM 678 C CA . ARG A 1 85 ? 12.058 -0.625 5.902 1.00 90.75 85 ARG A CA 1
ATOM 679 C C . ARG A 1 85 ? 12.687 0.236 6.990 1.00 90.75 85 ARG A C 1
ATOM 681 O O . ARG A 1 85 ? 12.682 -0.182 8.143 1.00 90.75 85 A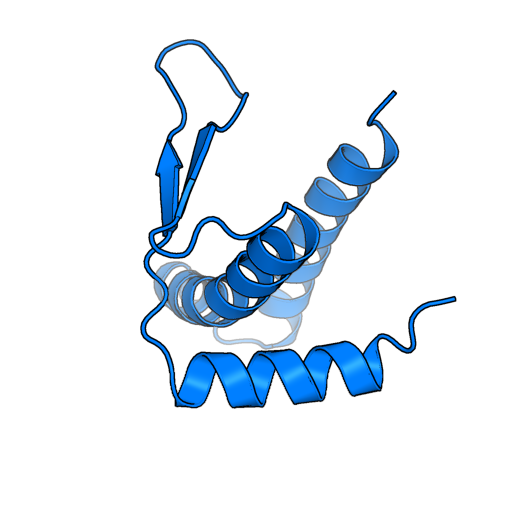RG A O 1
ATOM 688 N N . LYS A 1 86 ? 13.274 1.377 6.623 1.00 90.38 86 LYS A N 1
ATOM 689 C CA . LYS A 1 86 ? 13.857 2.307 7.588 1.00 90.38 86 LYS A CA 1
ATOM 690 C C . LYS A 1 86 ? 12.768 2.806 8.539 1.00 90.38 86 LYS A C 1
ATOM 692 O O . LYS A 1 86 ? 12.899 2.613 9.741 1.00 90.38 86 LYS A O 1
ATOM 697 N N . ASP A 1 87 ? 11.672 3.315 7.987 1.00 85.44 87 ASP A N 1
ATOM 698 C CA . ASP A 1 87 ? 10.581 3.896 8.771 1.00 85.44 87 ASP A CA 1
ATOM 699 C C . ASP A 1 87 ? 9.909 2.857 9.687 1.00 85.44 87 ASP A C 1
ATOM 701 O O . ASP A 1 87 ? 9.624 3.149 10.841 1.00 85.44 87 ASP A O 1
ATOM 705 N N . LEU A 1 88 ? 9.720 1.615 9.218 1.00 85.38 88 LEU A N 1
ATOM 706 C CA . LEU A 1 88 ? 9.114 0.534 10.012 1.00 85.38 88 LEU A CA 1
ATOM 707 C C . LEU A 1 88 ? 10.009 -0.010 11.136 1.00 85.38 88 LEU A C 1
ATOM 709 O O . LEU A 1 88 ? 9.496 -0.607 12.080 1.00 85.38 88 LEU A O 1
ATOM 713 N N . LEU A 1 89 ? 11.334 0.121 11.023 1.00 88.25 89 LEU A N 1
ATOM 714 C CA . LEU A 1 89 ? 12.283 -0.372 12.031 1.00 88.25 89 LEU A CA 1
ATOM 715 C C . LEU A 1 89 ? 12.730 0.713 13.017 1.00 88.25 89 LEU A C 1
ATOM 717 O O . LEU A 1 89 ? 13.246 0.372 14.077 1.00 88.25 89 LEU A O 1
ATOM 721 N N . GLU A 1 90 ? 12.543 1.986 12.672 1.00 80.12 90 GLU A N 1
ATOM 722 C CA . GLU A 1 90 ? 12.802 3.141 13.543 1.00 80.12 90 GLU A CA 1
ATOM 723 C C . GLU A 1 90 ? 11.592 3.503 14.428 1.00 80.12 90 GLU A C 1
ATOM 725 O O . GLU A 1 90 ? 11.639 4.498 15.145 1.00 80.12 90 GLU A O 1
ATOM 730 N N . VAL A 1 91 ? 10.522 2.696 14.408 1.00 61.38 91 VAL A N 1
ATOM 731 C CA . VAL A 1 91 ? 9.375 2.843 15.316 1.00 61.38 91 VAL A CA 1
ATOM 732 C C . VAL A 1 91 ? 9.809 2.459 16.739 1.00 61.38 91 VAL A C 1
ATOM 734 O O . VAL A 1 91 ? 9.860 1.272 17.070 1.00 61.38 91 VAL A O 1
ATOM 737 N N . GLU A 1 92 ? 10.167 3.459 17.551 1.00 47.28 92 GLU A N 1
ATOM 738 C CA . GLU A 1 92 ? 10.363 3.337 19.010 1.00 47.28 92 GLU A CA 1
ATOM 739 C C . GLU A 1 92 ? 9.033 3.288 19.777 1.00 47.28 92 GLU A C 1
ATOM 741 O O . GLU A 1 92 ? 8.113 4.074 19.451 1.00 47.28 92 GLU A O 1
#

pLDDT: mean 88.84, std 8.37, range [47.28, 96.5]

Secondary structure (DSSP, 8-state):
---HHHHHHHHHHHHTTS---EEEE--TT--PPEEEETT---HHHHHHHHHHHHHHHHHHHHHHTT--SHHHHHHHHHHHHHHHHHHHHS--

Foldseek 3Di:
DDPVVVVLVVLVVVVVPDDKDWDWDDDPPHPDIDIDIPPPDDPVSVVSVVVVVCVVVLVVVCVVVVPDDPVVSVVVVVVVVVVVVVVVVPPD